Protein AF-A0A6V1VIF5-F1 (afdb_monomer_lite)

Sequence (108 aa):
MSYVTAMRTAVQEKKKKYQERCEDLAGSFTPLVCTVDGVFHREFVAFMKRVAAALAEKWHKPYGVVMCWVRVRLQFALIRAVDLRLRGSRKAFHGFGLMDGAGMGLVY

Radius of gyration: 16.17 Å; chains: 1; bounding box: 34×36×43 Å

Foldseek 3Di:
DDPLVVQVVVQVVVCVVPVVVQVVVVHHDQDFDADPVGDTDPSVVVVLLVVLVVVCVVVVHDSVVSSVVSSVVVVVVVVVVVVCVVVPDPDPCPPPPDPPPPDPPDDD

Organism: Heterosigma akashiwo (NCBI:txid2829)

Secondary structure (DSSP, 8-state):
--HHHHHHHHHHHHHHHHHHHHHHTT-------B-TT-PBPHHHHHHHHHHHHHHHHHHT--HHHHHHHHHHHHHHHHHHHHHHHHH---S-----S-TTS-------

pLDDT: mean 84.94, std 18.54, range [34.34, 98.19]

Structure (mmCIF, N/CA/C/O backbone):
data_AF-A0A6V1VIF5-F1
#
_entry.id   AF-A0A6V1VIF5-F1
#
loop_
_atom_site.group_PDB
_atom_site.id
_atom_site.type_symbol
_atom_site.label_atom_id
_atom_site.label_alt_id
_atom_site.label_comp_id
_atom_site.label_asym_id
_atom_site.label_entity_id
_atom_site.label_seq_id
_atom_site.pdbx_PDB_ins_code
_atom_site.Cartn_x
_atom_site.Cartn_y
_atom_site.Cartn_z
_atom_site.occupancy
_atom_site.B_iso_or_equiv
_atom_site.auth_seq_id
_atom_site.auth_comp_id
_atom_site.auth_asym_id
_atom_site.auth_atom_id
_atom_site.pdbx_PDB_model_num
ATOM 1 N N . MET A 1 1 ? 2.860 -2.679 24.376 1.00 61.22 1 MET A N 1
ATOM 2 C CA . MET A 1 1 ? 2.032 -2.946 23.175 1.00 61.22 1 MET A CA 1
ATOM 3 C C . MET A 1 1 ? 2.971 -3.213 22.001 1.00 61.22 1 MET A C 1
ATOM 5 O O . MET A 1 1 ? 3.800 -2.358 21.728 1.00 61.22 1 MET A O 1
ATOM 9 N N . SER A 1 2 ? 2.917 -4.377 21.345 1.00 86.56 2 SER A N 1
ATOM 10 C CA . SER A 1 2 ? 3.753 -4.633 20.154 1.00 86.56 2 SER A CA 1
ATOM 11 C C . SER A 1 2 ? 3.251 -3.821 18.950 1.00 86.56 2 SER A C 1
ATOM 13 O O . SER A 1 2 ? 2.037 -3.669 18.783 1.00 86.56 2 SER A O 1
ATOM 15 N N . TYR A 1 3 ? 4.158 -3.346 18.085 1.00 85.31 3 TYR A N 1
ATOM 16 C CA . TYR A 1 3 ? 3.802 -2.618 16.855 1.00 85.31 3 TYR A CA 1
ATOM 17 C C . TYR A 1 3 ? 2.889 -3.449 15.939 1.00 85.31 3 TYR A C 1
ATOM 19 O O . TYR A 1 3 ? 2.010 -2.909 15.272 1.00 85.31 3 TYR A O 1
ATOM 27 N N . VAL A 1 4 ? 3.040 -4.778 15.960 1.00 89.00 4 VAL A N 1
ATOM 28 C CA . VAL A 1 4 ? 2.191 -5.711 15.208 1.00 89.00 4 VAL A CA 1
ATOM 29 C C . VAL A 1 4 ? 0.743 -5.633 15.687 1.00 89.00 4 VAL A C 1
ATOM 31 O O . VAL A 1 4 ? -0.176 -5.626 14.870 1.00 89.00 4 VAL A O 1
ATOM 34 N N . THR A 1 5 ? 0.528 -5.559 17.001 1.00 92.62 5 THR A N 1
ATOM 35 C CA . THR A 1 5 ? -0.810 -5.443 17.591 1.00 92.62 5 THR A CA 1
ATOM 36 C C . THR A 1 5 ? -1.423 -4.086 17.268 1.00 92.62 5 THR A C 1
ATOM 38 O O . THR A 1 5 ? -2.555 -4.040 16.799 1.00 92.62 5 THR A O 1
ATOM 41 N N . ALA A 1 6 ? -0.659 -2.999 17.415 1.00 92.94 6 ALA A N 1
ATOM 42 C CA . ALA A 1 6 ? -1.117 -1.653 17.060 1.00 92.94 6 ALA A CA 1
ATOM 43 C C . ALA A 1 6 ? -1.535 -1.558 15.581 1.00 92.94 6 ALA A C 1
ATOM 45 O O . ALA A 1 6 ? -2.594 -1.027 15.254 1.00 92.94 6 ALA A O 1
ATOM 46 N N . MET A 1 7 ? -0.741 -2.147 14.683 1.00 93.94 7 MET A N 1
ATOM 47 C CA . MET A 1 7 ? -1.040 -2.182 13.255 1.00 93.94 7 MET A CA 1
ATOM 48 C C . MET A 1 7 ? -2.294 -3.010 12.943 1.00 93.94 7 MET A C 1
ATOM 50 O O . MET A 1 7 ? -3.081 -2.608 12.089 1.00 93.94 7 MET A O 1
ATOM 54 N N . ARG A 1 8 ? -2.520 -4.132 13.643 1.00 94.88 8 ARG A N 1
ATOM 55 C CA . ARG A 1 8 ? -3.757 -4.921 13.504 1.00 94.88 8 ARG A CA 1
ATOM 56 C C . ARG A 1 8 ? -4.982 -4.116 13.927 1.00 94.88 8 ARG A C 1
ATOM 58 O O . ARG A 1 8 ? -5.958 -4.108 13.185 1.00 94.88 8 ARG A O 1
ATOM 65 N N . THR A 1 9 ? -4.923 -3.423 15.063 1.00 95.94 9 THR A N 1
ATOM 66 C CA . THR A 1 9 ? -6.031 -2.579 15.533 1.00 95.94 9 THR A CA 1
ATOM 67 C C . THR A 1 9 ? -6.347 -1.477 14.523 1.00 95.94 9 THR A C 1
ATOM 69 O O . THR A 1 9 ? -7.484 -1.380 14.071 1.00 95.94 9 THR A O 1
ATOM 72 N N . ALA A 1 10 ? -5.334 -0.740 14.054 1.00 95.44 10 ALA A N 1
ATOM 73 C CA . ALA A 1 10 ? -5.517 0.314 13.054 1.00 95.44 10 ALA A CA 1
ATOM 74 C C . ALA A 1 10 ? -6.086 -0.210 11.719 1.00 95.44 10 ALA A C 1
ATOM 76 O O . ALA A 1 10 ? -6.881 0.461 11.060 1.00 95.44 10 ALA A O 1
ATOM 77 N N . VAL A 1 11 ? -5.692 -1.418 11.299 1.00 96.56 11 VAL A N 1
ATOM 78 C CA . VAL A 1 11 ? -6.262 -2.085 10.117 1.00 96.56 11 VAL A CA 1
ATOM 79 C C . VAL A 1 11 ? -7.744 -2.388 10.320 1.00 96.56 11 VAL A C 1
ATOM 81 O O . VAL A 1 11 ? -8.541 -2.095 9.429 1.00 96.56 11 VAL A O 1
ATOM 84 N N . GLN A 1 12 ? -8.118 -2.933 11.479 1.00 96.00 12 GLN A N 1
ATOM 85 C CA . GLN A 1 12 ? -9.511 -3.252 11.793 1.00 96.00 12 GLN A CA 1
ATOM 86 C C . GLN A 1 12 ? -10.382 -1.998 11.866 1.00 96.00 12 GLN A C 1
ATOM 88 O O . GLN A 1 12 ? -11.470 -1.977 11.302 1.00 96.00 12 GLN A O 1
ATOM 93 N N . GLU A 1 13 ? -9.882 -0.919 12.467 1.00 96.88 13 GLU A N 1
ATOM 94 C CA . GLU A 1 13 ? -10.582 0.369 12.507 1.00 96.88 13 GLU A CA 1
ATOM 95 C C . GLU A 1 13 ? -10.839 0.928 11.103 1.00 96.88 13 GLU A C 1
ATOM 97 O O . GLU A 1 13 ? -11.943 1.386 10.806 1.00 96.88 13 GLU A O 1
ATOM 102 N N . LYS A 1 14 ? -9.846 0.852 10.205 1.00 96.62 14 LYS A N 1
ATOM 103 C CA . LYS A 1 14 ? -10.022 1.283 8.811 1.00 96.62 14 LYS A CA 1
ATOM 104 C C . LYS A 1 14 ? -11.019 0.405 8.062 1.00 96.62 14 LYS A C 1
ATOM 106 O O . LYS A 1 14 ? -11.862 0.944 7.352 1.00 96.62 14 LYS A O 1
ATOM 111 N N . LYS A 1 15 ? -10.948 -0.918 8.220 1.00 96.31 15 LYS A N 1
ATOM 112 C CA . LYS A 1 15 ? -11.901 -1.844 7.592 1.00 96.31 1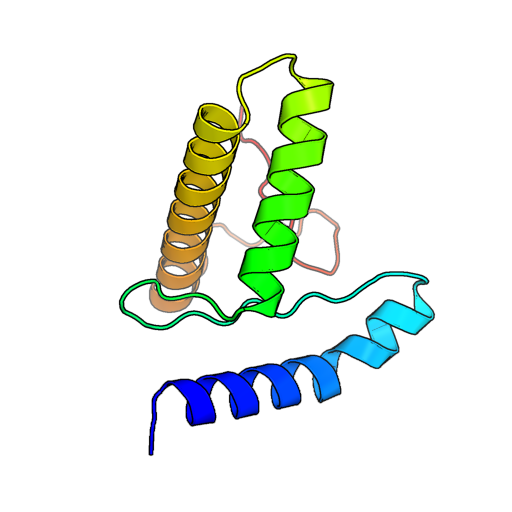5 LYS A CA 1
ATOM 113 C C . LYS A 1 15 ? -13.322 -1.583 8.067 1.00 96.31 15 LYS A C 1
ATOM 115 O O . LYS A 1 15 ? -14.182 -1.313 7.242 1.00 96.31 15 LYS A O 1
ATOM 120 N N . LYS A 1 16 ? -13.531 -1.508 9.383 1.00 97.00 16 LYS A N 1
ATOM 121 C CA . LYS A 1 16 ? -14.829 -1.171 9.980 1.00 97.00 16 LYS A CA 1
ATOM 122 C C . LYS A 1 16 ? -15.417 0.130 9.421 1.00 97.00 16 LYS A C 1
ATOM 124 O O . LYS A 1 16 ? -16.627 0.249 9.314 1.00 97.00 16 LYS A O 1
ATOM 129 N N . LYS A 1 17 ? -14.574 1.111 9.079 1.00 96.38 17 LYS A N 1
ATOM 130 C CA . LYS A 1 17 ? -15.027 2.417 8.585 1.00 96.38 17 LYS A CA 1
ATOM 131 C C . LYS A 1 17 ? -15.352 2.456 7.086 1.00 96.38 17 LYS A C 1
ATOM 133 O O . LYS A 1 17 ? -16.210 3.242 6.691 1.00 96.38 17 LYS A O 1
ATOM 138 N N . TYR A 1 18 ? -14.628 1.706 6.256 1.00 95.50 18 TYR A N 1
ATOM 139 C CA . TYR A 1 18 ? -14.668 1.890 4.798 1.00 95.50 18 TYR A CA 1
ATOM 140 C C . TYR A 1 18 ? -15.067 0.644 4.010 1.00 95.50 18 TYR A C 1
ATOM 142 O O . TYR A 1 18 ? -15.446 0.781 2.855 1.00 95.50 18 TYR A O 1
ATOM 150 N N . GLN A 1 19 ? -14.983 -0.549 4.601 1.00 93.69 19 GLN A N 1
ATOM 151 C CA . GLN A 1 19 ? -15.162 -1.799 3.867 1.00 93.69 19 GLN A CA 1
ATOM 152 C C . GLN A 1 19 ? -16.573 -1.938 3.288 1.00 93.69 19 GLN A C 1
ATOM 154 O O . GLN A 1 19 ? -16.690 -2.150 2.089 1.00 93.69 19 GLN A O 1
ATOM 159 N N . GLU A 1 20 ? -17.608 -1.728 4.104 1.00 93.88 20 GLU A N 1
ATOM 160 C CA . GLU A 1 20 ? -19.016 -1.801 3.679 1.00 93.88 20 GLU A CA 1
ATOM 161 C C . GLU A 1 20 ? -19.290 -0.873 2.485 1.00 93.88 20 GLU A C 1
ATOM 163 O O . GLU A 1 20 ? -19.734 -1.315 1.434 1.00 93.88 20 GLU A O 1
ATOM 168 N N . ARG A 1 21 ? -18.855 0.391 2.573 1.00 93.94 21 ARG A N 1
ATOM 169 C CA . ARG A 1 21 ? -19.006 1.360 1.474 1.00 93.94 21 ARG A CA 1
ATOM 170 C C . ARG A 1 21 ? -18.266 0.965 0.199 1.00 93.94 21 ARG A C 1
ATOM 172 O O . ARG A 1 21 ? -18.690 1.330 -0.891 1.00 93.94 21 ARG A O 1
ATOM 179 N N . CYS A 1 22 ? -17.119 0.298 0.316 1.00 93.50 22 CYS A N 1
ATOM 180 C CA . CYS A 1 22 ? -16.419 -0.213 -0.858 1.00 93.50 22 CYS A CA 1
ATOM 181 C C . CYS A 1 22 ? -17.180 -1.385 -1.484 1.00 93.50 22 CYS A C 1
ATOM 183 O O . CYS A 1 22 ? -17.270 -1.442 -2.706 1.00 93.50 22 CYS A O 1
ATOM 185 N N . GLU A 1 23 ? -17.737 -2.278 -0.666 1.00 94.56 23 GLU A N 1
ATOM 186 C CA . GLU A 1 23 ? -18.522 -3.433 -1.114 1.00 94.56 23 GLU A CA 1
ATOM 187 C C . GLU A 1 23 ? -19.824 -3.000 -1.806 1.00 94.56 23 GLU A C 1
ATOM 189 O O . GLU A 1 23 ? -20.130 -3.524 -2.877 1.00 94.56 23 GLU A O 1
ATOM 194 N N . ASP A 1 24 ? -20.506 -1.969 -1.293 1.00 95.44 24 ASP A N 1
ATOM 195 C CA . ASP A 1 24 ? -21.682 -1.349 -1.930 1.00 95.44 24 ASP A CA 1
ATOM 196 C C . ASP A 1 24 ? -21.383 -0.830 -3.348 1.00 95.44 24 ASP A C 1
ATOM 198 O O . ASP A 1 24 ? -22.240 -0.834 -4.231 1.00 95.44 24 ASP A O 1
ATOM 202 N N . LEU A 1 25 ? -20.141 -0.399 -3.583 1.00 95.19 25 LEU A N 1
ATOM 203 C CA . LEU A 1 25 ? -19.644 0.079 -4.876 1.00 95.19 25 LEU A CA 1
ATOM 204 C C . LEU A 1 25 ? -18.990 -1.036 -5.713 1.00 95.19 25 LEU A C 1
ATOM 206 O O . LEU A 1 25 ? -18.266 -0.742 -6.667 1.00 95.19 25 LEU A O 1
ATOM 210 N N . ALA A 1 26 ? -19.202 -2.306 -5.349 1.00 93.62 26 ALA A N 1
ATOM 211 C CA . ALA A 1 26 ? -18.580 -3.484 -5.958 1.00 93.62 26 ALA A CA 1
ATOM 212 C C . ALA A 1 26 ? -17.034 -3.421 -6.009 1.00 93.62 26 ALA A C 1
ATOM 214 O O . ALA A 1 26 ? -16.392 -3.984 -6.900 1.00 93.62 26 ALA A O 1
ATOM 215 N N . GLY A 1 27 ? -16.420 -2.723 -5.052 1.00 91.06 27 GLY A N 1
ATOM 216 C CA . GLY A 1 27 ? -14.981 -2.512 -4.945 1.00 91.06 27 GLY A CA 1
ATOM 217 C C . GLY A 1 27 ? -14.337 -3.296 -3.800 1.00 91.06 27 GLY A C 1
ATOM 218 O O . GLY A 1 27 ? -14.942 -3.562 -2.766 1.00 91.06 27 GLY A O 1
ATOM 219 N N . SER A 1 28 ? -13.052 -3.630 -3.948 1.00 91.75 28 SER A N 1
ATOM 220 C CA . SER A 1 28 ? -12.258 -4.226 -2.865 1.00 91.75 28 SER A CA 1
ATOM 221 C C . SER A 1 28 ? -11.498 -3.161 -2.075 1.00 91.75 28 SER A C 1
ATOM 2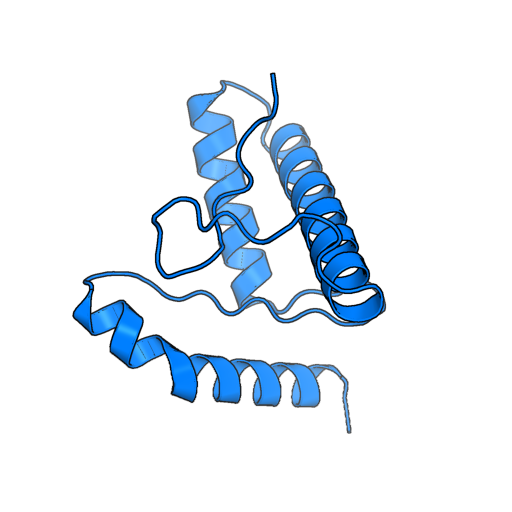23 O O . SER A 1 28 ? -10.790 -2.344 -2.671 1.00 91.75 28 SER A O 1
ATOM 225 N N . PHE A 1 29 ? -11.538 -3.223 -0.743 1.00 94.00 29 PHE A N 1
ATOM 226 C CA . PHE A 1 29 ? -10.777 -2.319 0.121 1.00 94.00 29 PHE A CA 1
ATOM 227 C C . PHE A 1 29 ? -9.484 -2.963 0.638 1.00 94.00 29 PHE A C 1
ATOM 229 O O . PHE A 1 29 ? -9.508 -4.022 1.259 1.00 94.00 29 PHE A O 1
ATOM 236 N N . THR A 1 30 ? -8.342 -2.298 0.436 1.00 95.12 30 THR A N 1
ATOM 237 C CA . THR A 1 30 ? -7.062 -2.675 1.059 1.00 95.12 30 THR A CA 1
ATOM 238 C C . THR A 1 30 ? -6.585 -1.541 1.974 1.00 95.12 30 THR A C 1
ATOM 240 O O . THR A 1 30 ? -6.242 -0.463 1.481 1.00 95.12 30 THR A O 1
ATOM 243 N N . PRO A 1 31 ? -6.500 -1.748 3.300 1.00 95.00 31 PRO A N 1
ATOM 244 C CA . PRO A 1 31 ? -6.114 -0.693 4.228 1.00 95.00 31 PRO A CA 1
ATOM 245 C C . PRO A 1 31 ? -4.616 -0.374 4.144 1.00 95.00 31 PRO A C 1
ATOM 247 O O . PRO A 1 31 ? -3.758 -1.225 4.388 1.00 95.00 31 PRO A O 1
ATOM 250 N N . LEU A 1 32 ? -4.296 0.894 3.882 1.00 94.25 32 LEU A N 1
ATOM 251 C CA . LEU A 1 32 ? -2.936 1.427 3.985 1.00 94.25 32 LEU A CA 1
ATOM 252 C C . LEU A 1 32 ? -2.614 1.780 5.441 1.00 94.25 32 LEU A C 1
ATOM 254 O O . LEU A 1 32 ? -3.093 2.790 5.958 1.00 94.25 32 LEU A O 1
ATOM 258 N N . VAL A 1 33 ? -1.802 0.959 6.105 1.00 94.19 33 VAL A N 1
ATOM 259 C CA . VAL A 1 33 ? -1.268 1.223 7.450 1.00 94.19 33 VAL A CA 1
ATOM 260 C C . VAL A 1 33 ? 0.240 1.004 7.420 1.00 94.19 33 VAL A C 1
ATOM 262 O O . VAL A 1 33 ? 0.701 -0.081 7.049 1.00 94.19 33 VAL A O 1
ATOM 265 N N . CYS A 1 34 ? 0.993 2.036 7.797 1.00 91.94 34 CYS A N 1
ATOM 266 C CA . CYS A 1 34 ? 2.447 2.004 7.878 1.00 91.94 34 CYS A CA 1
ATOM 267 C C . CYS A 1 34 ? 2.942 2.585 9.206 1.00 91.94 34 CYS A C 1
ATOM 269 O O . CYS A 1 34 ? 2.283 3.445 9.793 1.00 91.94 34 CYS A O 1
ATOM 271 N N . THR A 1 35 ? 4.095 2.113 9.676 1.00 90.75 35 THR A N 1
ATOM 272 C CA . THR A 1 35 ? 4.824 2.747 10.782 1.00 90.75 35 THR A CA 1
ATOM 273 C C . THR A 1 35 ? 5.600 3.969 10.289 1.00 90.75 35 THR A C 1
ATOM 275 O O . THR A 1 35 ? 5.753 4.172 9.082 1.00 90.75 35 THR A O 1
ATOM 278 N N . VAL A 1 36 ? 6.121 4.765 11.225 1.00 85.62 36 VAL A N 1
ATOM 279 C CA . VAL A 1 36 ? 7.042 5.876 10.923 1.00 85.62 36 VAL A CA 1
ATOM 280 C C . VAL A 1 36 ? 8.322 5.393 10.233 1.00 85.62 36 VAL A C 1
ATOM 282 O O . VAL A 1 36 ? 8.821 6.068 9.341 1.00 85.62 36 VAL A O 1
ATOM 285 N N . ASP A 1 37 ? 8.769 4.174 10.548 1.00 85.38 37 ASP A N 1
ATOM 286 C CA . ASP A 1 37 ? 9.948 3.534 9.943 1.00 85.38 37 ASP A CA 1
ATOM 287 C C . ASP A 1 37 ? 9.671 2.926 8.553 1.00 85.38 37 ASP A C 1
ATOM 289 O O . ASP A 1 37 ? 10.526 2.264 7.968 1.00 85.38 37 ASP A O 1
ATOM 293 N N . GLY A 1 38 ? 8.459 3.097 8.012 1.00 82.94 38 GLY A N 1
ATOM 294 C CA . GLY A 1 38 ? 8.099 2.606 6.679 1.00 82.94 38 GLY A CA 1
ATOM 295 C C . GLY A 1 38 ? 7.752 1.114 6.612 1.00 82.94 38 GLY A C 1
ATOM 296 O O . GLY A 1 38 ? 7.736 0.535 5.524 1.00 82.94 38 GLY A O 1
ATOM 297 N N . VAL A 1 39 ? 7.441 0.475 7.744 1.00 90.19 39 VAL A N 1
ATOM 298 C CA . VAL A 1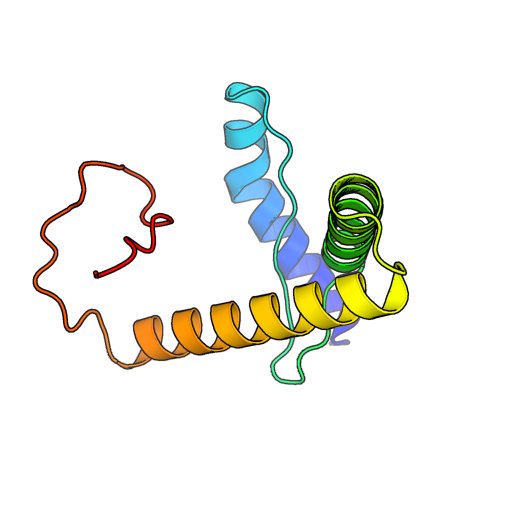 39 ? 6.956 -0.913 7.768 1.00 90.19 39 VAL A CA 1
ATOM 299 C C . VAL A 1 39 ? 5.472 -0.939 7.418 1.00 90.19 39 VAL A C 1
ATOM 301 O O . VAL A 1 39 ? 4.666 -0.263 8.053 1.00 90.19 39 VAL A O 1
ATOM 304 N N . PHE A 1 40 ? 5.097 -1.749 6.429 1.00 92.94 40 PHE A N 1
ATOM 305 C CA . PHE A 1 40 ? 3.716 -1.898 5.963 1.00 92.94 40 PHE A CA 1
ATOM 306 C C . PHE A 1 40 ? 3.024 -3.121 6.564 1.00 92.94 40 PHE A C 1
ATOM 308 O O . PHE A 1 40 ? 3.644 -4.167 6.766 1.00 92.94 40 PHE A O 1
ATOM 315 N N . HIS A 1 41 ? 1.705 -3.031 6.755 1.00 94.62 41 HIS A N 1
ATOM 316 C CA . HIS A 1 41 ? 0.901 -4.200 7.110 1.00 94.62 41 HIS A CA 1
ATOM 317 C C . HIS A 1 41 ? 0.929 -5.274 6.014 1.00 94.62 41 HIS A C 1
ATOM 319 O O . HIS A 1 41 ? 0.936 -4.963 4.822 1.00 94.62 41 HIS A O 1
ATOM 325 N N . ARG A 1 42 ? 0.867 -6.552 6.420 1.00 93.62 42 ARG A N 1
ATOM 326 C CA . ARG A 1 42 ? 0.938 -7.720 5.519 1.00 93.62 42 ARG A CA 1
ATOM 327 C C . ARG A 1 42 ? -0.049 -7.649 4.349 1.00 93.62 42 ARG A C 1
ATOM 329 O O . ARG A 1 42 ? 0.279 -8.051 3.241 1.00 93.62 42 ARG A O 1
ATOM 336 N N . GLU A 1 43 ? -1.245 -7.127 4.604 1.00 94.25 43 GL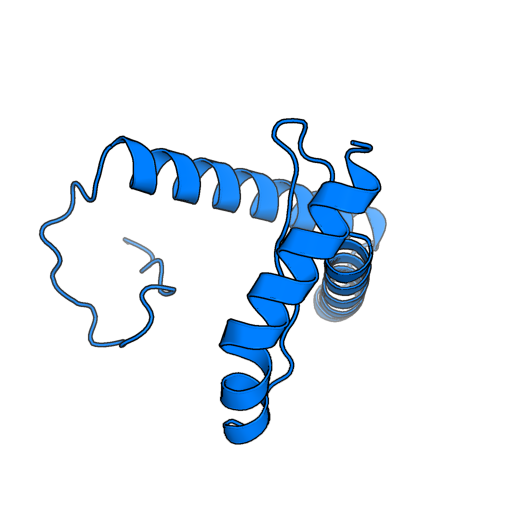U A N 1
ATOM 337 C CA . GLU A 1 43 ? -2.320 -7.024 3.615 1.00 94.25 43 GLU A CA 1
ATOM 338 C C . GLU A 1 43 ? -1.970 -6.010 2.525 1.00 94.25 43 GLU A C 1
ATOM 340 O O . GLU A 1 43 ? -2.088 -6.296 1.336 1.00 94.25 43 GLU A O 1
ATOM 345 N N . PHE A 1 44 ? -1.412 -4.867 2.926 1.00 95.25 44 PHE A N 1
ATOM 346 C CA . PHE A 1 44 ? -0.931 -3.862 1.991 1.00 95.25 44 PHE A CA 1
ATOM 347 C C . PHE A 1 44 ? 0.306 -4.351 1.219 1.00 95.25 44 PHE A C 1
ATOM 349 O O . PHE A 1 44 ? 0.451 -4.089 0.027 1.00 95.25 44 PHE A O 1
ATOM 356 N N . VAL A 1 45 ? 1.180 -5.135 1.861 1.00 95.56 45 VAL A N 1
ATOM 357 C CA . VAL A 1 45 ? 2.301 -5.799 1.176 1.00 95.56 45 VAL A CA 1
ATOM 358 C C . VAL A 1 45 ? 1.806 -6.780 0.113 1.00 95.56 45 VAL A C 1
ATOM 360 O O . VAL A 1 45 ? 2.352 -6.796 -0.989 1.00 95.56 45 VAL A O 1
ATOM 363 N N . ALA A 1 46 ? 0.774 -7.574 0.405 1.00 96.06 46 ALA A N 1
ATOM 364 C CA . ALA A 1 46 ? 0.171 -8.480 -0.570 1.00 96.06 46 ALA A CA 1
ATOM 365 C C . ALA A 1 46 ? -0.439 -7.715 -1.756 1.00 96.06 46 ALA A C 1
ATOM 367 O O . ALA A 1 46 ? -0.221 -8.094 -2.906 1.00 96.06 46 ALA A O 1
ATOM 368 N N . PHE A 1 47 ? -1.119 -6.598 -1.490 1.00 95.81 47 PHE A N 1
ATOM 369 C CA . PHE A 1 47 ? -1.614 -5.700 -2.532 1.00 95.81 47 PHE A CA 1
ATOM 370 C C . PHE A 1 47 ? -0.484 -5.159 -3.418 1.00 95.81 47 PHE A C 1
ATOM 372 O O . PHE A 1 47 ? -0.566 -5.270 -4.639 1.00 95.81 47 PHE A O 1
ATOM 379 N N . MET A 1 48 ? 0.614 -4.668 -2.830 1.00 96.44 48 MET A N 1
ATOM 380 C CA . MET A 1 48 ? 1.770 -4.201 -3.606 1.00 96.44 48 MET A CA 1
ATOM 381 C C . MET A 1 48 ? 2.343 -5.295 -4.512 1.00 96.44 48 MET A C 1
ATOM 383 O O . MET A 1 48 ? 2.667 -5.014 -5.661 1.00 96.44 48 MET A O 1
ATOM 387 N N . LYS A 1 49 ? 2.439 -6.541 -4.024 1.00 97.44 49 LYS A N 1
ATOM 388 C CA . LYS A 1 49 ? 2.904 -7.679 -4.835 1.00 97.44 49 LYS A CA 1
ATOM 389 C C . LYS A 1 49 ? 1.978 -7.943 -6.025 1.00 97.44 49 LYS A C 1
ATOM 391 O O . LYS A 1 49 ? 2.466 -8.132 -7.134 1.00 97.44 49 LYS A O 1
ATOM 396 N N . ARG A 1 50 ? 0.656 -7.909 -5.813 1.00 97.06 50 ARG A N 1
ATOM 397 C CA . ARG A 1 50 ? -0.343 -8.081 -6.885 1.00 97.06 50 ARG A CA 1
ATOM 398 C C . ARG A 1 50 ? -0.235 -6.985 -7.942 1.00 97.06 50 ARG A C 1
ATOM 400 O O . ARG A 1 50 ? -0.192 -7.289 -9.128 1.00 97.06 50 ARG A O 1
ATOM 407 N N . VAL A 1 51 ? -0.140 -5.726 -7.513 1.00 96.38 51 VAL A N 1
ATOM 408 C CA . VAL A 1 51 ? 0.031 -4.580 -8.419 1.00 96.38 51 VAL A CA 1
ATOM 409 C C . VAL A 1 51 ? 1.341 -4.693 -9.196 1.00 96.38 51 VAL A C 1
ATOM 411 O O . VAL A 1 51 ? 1.348 -4.514 -10.409 1.00 96.38 51 VAL A O 1
ATOM 414 N N . ALA A 1 52 ? 2.444 -5.026 -8.523 1.00 97.81 52 ALA A N 1
ATOM 415 C CA . ALA A 1 52 ? 3.740 -5.178 -9.173 1.00 97.81 52 ALA A CA 1
ATOM 416 C C . ALA A 1 52 ? 3.750 -6.321 -10.197 1.00 97.81 52 ALA A C 1
ATOM 418 O O . ALA A 1 52 ? 4.339 -6.155 -11.259 1.00 97.81 52 ALA A O 1
ATOM 419 N N . ALA A 1 53 ? 3.078 -7.443 -9.916 1.00 98.19 53 ALA A N 1
ATOM 420 C CA . ALA A 1 53 ? 2.944 -8.550 -10.861 1.00 98.19 53 ALA A CA 1
ATOM 421 C C . ALA A 1 53 ? 2.162 -8.134 -12.118 1.00 98.19 53 ALA A C 1
ATOM 423 O O . ALA A 1 53 ? 2.672 -8.285 -13.224 1.00 98.19 53 ALA A O 1
ATOM 424 N N . ALA A 1 54 ? 0.989 -7.516 -11.945 1.00 97.94 54 ALA A N 1
ATOM 425 C CA . ALA A 1 54 ? 0.170 -7.045 -13.065 1.00 97.94 54 ALA A CA 1
ATOM 426 C C . ALA A 1 54 ? 0.891 -5.982 -13.917 1.00 97.94 54 ALA A C 1
ATOM 428 O O . ALA A 1 54 ? 0.798 -5.978 -15.143 1.00 97.94 54 ALA A O 1
ATOM 429 N N . LEU A 1 55 ? 1.642 -5.078 -13.280 1.00 97.50 55 LEU A N 1
ATOM 430 C CA . LEU A 1 55 ? 2.437 -4.072 -13.988 1.00 97.50 55 LEU A CA 1
ATOM 431 C C . LEU A 1 55 ? 3.655 -4.675 -14.696 1.00 97.50 55 LEU A C 1
ATOM 433 O O . LEU A 1 55 ? 4.001 -4.222 -15.784 1.00 97.50 55 LEU A O 1
ATOM 437 N N . ALA A 1 56 ? 4.309 -5.674 -14.100 1.00 98.19 56 ALA A N 1
ATOM 438 C CA . ALA A 1 56 ? 5.442 -6.362 -14.712 1.00 98.19 56 ALA A CA 1
ATOM 439 C C . ALA A 1 56 ? 5.034 -7.081 -15.999 1.00 98.19 56 ALA A C 1
ATOM 441 O O . ALA A 1 56 ? 5.729 -6.951 -17.006 1.00 98.19 56 ALA A O 1
ATOM 442 N N . GLU A 1 57 ? 3.882 -7.751 -15.971 1.00 97.81 57 GLU A N 1
ATOM 443 C CA . GLU A 1 57 ? 3.270 -8.363 -17.148 1.00 97.81 57 GLU A CA 1
ATOM 444 C C . GLU A 1 57 ? 2.929 -7.304 -18.203 1.00 97.81 57 GLU A C 1
ATOM 446 O O . GLU A 1 57 ? 3.410 -7.381 -19.331 1.00 97.81 57 GLU A O 1
ATOM 451 N N . LYS A 1 58 ? 2.201 -6.248 -17.815 1.00 97.94 58 LYS A N 1
ATOM 452 C CA . LYS A 1 58 ? 1.776 -5.177 -18.731 1.00 97.94 58 LYS A CA 1
ATOM 453 C C . LYS A 1 58 ? 2.937 -4.432 -19.395 1.00 97.94 58 LYS A C 1
ATOM 455 O O . LYS A 1 58 ? 2.807 -3.969 -20.524 1.00 97.94 58 LYS A O 1
ATOM 460 N N . TRP A 1 59 ? 4.036 -4.221 -18.679 1.00 97.75 59 TRP A N 1
ATOM 461 C CA . TRP A 1 59 ? 5.177 -3.442 -19.169 1.00 97.75 59 TRP A CA 1
ATOM 462 C C . TRP A 1 59 ? 6.305 -4.294 -19.735 1.00 97.75 59 TRP A C 1
ATOM 464 O O . TRP A 1 59 ? 7.316 -3.725 -20.148 1.00 97.75 59 TRP A O 1
ATOM 474 N N . HIS A 1 60 ? 6.168 -5.622 -19.719 1.00 97.06 60 HIS A N 1
ATOM 475 C CA . HIS A 1 60 ? 7.223 -6.558 -20.106 1.00 97.06 60 HIS A CA 1
ATOM 476 C C . HIS A 1 60 ? 8.563 -6.245 -19.413 1.00 97.06 60 HIS A C 1
ATOM 478 O O . HIS A 1 60 ? 9.621 -6.182 -20.040 1.00 97.06 60 HIS A O 1
ATOM 484 N N . LYS A 1 61 ? 8.520 -5.996 -18.097 1.00 97.62 61 LYS A N 1
ATOM 485 C CA . LYS A 1 61 ? 9.700 -5.674 -17.275 1.00 97.62 61 LYS A CA 1
ATOM 486 C C . LYS A 1 61 ? 9.899 -6.709 -16.167 1.00 97.62 61 LYS A C 1
ATOM 488 O O . LYS A 1 61 ? 8.918 -7.256 -15.668 1.00 97.62 61 LYS A O 1
ATOM 493 N N . PRO A 1 62 ? 11.143 -6.939 -15.703 1.00 98.19 62 PRO A N 1
ATOM 494 C CA . PRO A 1 62 ? 11.391 -7.840 -14.585 1.00 98.19 62 PRO A CA 1
ATOM 495 C C . PRO A 1 62 ? 10.633 -7.402 -13.326 1.00 98.19 62 PRO A C 1
ATOM 497 O O . PRO A 1 62 ? 10.694 -6.234 -12.929 1.00 98.19 62 PRO A O 1
ATOM 500 N N . TYR A 1 63 ? 9.979 -8.353 -12.654 1.00 98.06 63 TYR A N 1
ATOM 501 C CA . TYR A 1 63 ? 9.174 -8.097 -11.454 1.00 98.06 63 TYR A CA 1
ATOM 502 C C . TYR A 1 63 ? 9.931 -7.305 -10.380 1.00 98.06 63 TYR A C 1
ATOM 504 O O . TYR A 1 63 ? 9.379 -6.374 -9.800 1.00 98.06 63 TYR A O 1
ATOM 512 N N . GLY A 1 64 ? 11.209 -7.623 -10.139 1.00 97.62 64 GLY A N 1
ATOM 513 C CA . GLY A 1 64 ? 12.025 -6.929 -9.137 1.00 97.62 64 GLY A CA 1
ATOM 514 C C . GLY A 1 64 ? 12.162 -5.425 -9.404 1.00 97.62 64 GLY A C 1
ATOM 515 O O . GLY A 1 64 ? 12.033 -4.621 -8.481 1.00 97.62 64 GLY A O 1
ATOM 516 N N . VAL A 1 65 ? 12.334 -5.038 -10.673 1.00 97.75 65 VAL A N 1
ATOM 517 C CA . VAL A 1 65 ? 12.432 -3.630 -11.093 1.00 97.75 65 VAL A CA 1
ATOM 518 C C . VAL A 1 65 ? 11.100 -2.916 -10.872 1.00 97.75 65 VAL A C 1
ATOM 520 O O . VAL A 1 65 ? 11.062 -1.824 -10.306 1.00 97.75 65 VAL A O 1
ATOM 523 N N . VAL A 1 66 ? 9.993 -3.552 -11.259 1.00 98.12 66 VAL A N 1
ATOM 524 C CA . VAL A 1 66 ? 8.649 -2.980 -11.101 1.00 98.12 66 VAL A CA 1
ATOM 525 C C . VAL A 1 66 ? 8.249 -2.884 -9.630 1.00 98.12 66 VAL A C 1
ATOM 527 O O . VAL A 1 66 ? 7.719 -1.861 -9.205 1.00 98.12 66 VAL A O 1
ATOM 530 N N . MET A 1 67 ? 8.560 -3.890 -8.813 1.00 97.75 67 MET A N 1
ATOM 531 C CA . MET A 1 67 ? 8.305 -3.855 -7.373 1.00 97.75 67 MET A CA 1
ATOM 532 C C . MET A 1 67 ? 9.094 -2.731 -6.688 1.00 97.75 67 MET A C 1
ATOM 534 O O . MET A 1 67 ? 8.547 -2.034 -5.831 1.00 97.75 67 MET A O 1
ATOM 538 N N . CYS A 1 68 ? 10.358 -2.526 -7.073 1.00 97.44 68 CYS A N 1
ATOM 539 C CA . CYS A 1 68 ? 11.156 -1.397 -6.596 1.00 97.44 68 CYS A CA 1
ATOM 540 C C . CYS A 1 68 ? 10.486 -0.062 -6.963 1.00 97.44 68 CYS A C 1
ATOM 542 O O . CYS A 1 68 ? 10.248 0.776 -6.092 1.00 97.44 68 CYS A O 1
ATOM 544 N N . TRP A 1 69 ? 10.069 0.087 -8.222 1.00 96.88 69 TRP A N 1
ATOM 545 C CA . TRP A 1 69 ? 9.356 1.272 -8.699 1.00 96.88 69 TRP A CA 1
ATOM 546 C C . TRP A 1 69 ? 8.049 1.537 -7.928 1.00 96.88 69 TRP A C 1
ATOM 548 O O . TRP A 1 69 ? 7.803 2.668 -7.506 1.00 96.88 69 TRP A O 1
ATOM 558 N N . VAL A 1 70 ? 7.236 0.502 -7.675 1.00 96.19 70 VAL A N 1
ATOM 559 C CA . VAL A 1 70 ? 5.989 0.605 -6.891 1.00 96.19 70 VAL A CA 1
ATOM 560 C C . VAL A 1 70 ? 6.277 1.086 -5.467 1.00 96.19 70 VAL A C 1
ATOM 562 O O . VAL A 1 70 ? 5.612 2.006 -4.988 1.00 96.19 70 VAL A O 1
ATOM 565 N N . ARG A 1 71 ? 7.287 0.511 -4.799 1.00 94.12 71 ARG A N 1
ATOM 566 C CA . ARG A 1 71 ? 7.682 0.906 -3.435 1.00 94.12 71 ARG A CA 1
ATOM 567 C C . ARG A 1 71 ? 8.095 2.371 -3.365 1.00 94.12 71 ARG A C 1
ATOM 569 O O . ARG A 1 71 ? 7.586 3.097 -2.515 1.00 94.12 71 ARG A O 1
ATOM 576 N N . VAL A 1 72 ? 8.964 2.806 -4.276 1.00 94.75 72 VAL A N 1
ATOM 577 C CA . VAL A 1 72 ? 9.446 4.193 -4.327 1.00 94.75 72 VAL A CA 1
ATOM 578 C C . VAL A 1 72 ? 8.278 5.153 -4.541 1.00 94.75 72 VAL A C 1
ATOM 580 O O . VAL A 1 72 ? 8.127 6.128 -3.806 1.00 94.75 72 VAL A O 1
ATOM 583 N N . ARG A 1 73 ? 7.384 4.859 -5.492 1.00 94.75 73 ARG A N 1
ATOM 584 C CA . ARG A 1 73 ? 6.213 5.713 -5.738 1.00 94.75 73 ARG A CA 1
ATOM 585 C C . ARG A 1 73 ? 5.283 5.817 -4.544 1.00 94.75 73 ARG A C 1
ATOM 587 O O . ARG A 1 73 ? 4.793 6.910 -4.264 1.00 94.75 73 ARG A O 1
ATOM 594 N N . LEU A 1 74 ? 5.050 4.711 -3.847 1.00 92.44 74 LEU A N 1
ATOM 595 C CA . LEU A 1 74 ? 4.229 4.705 -2.646 1.00 92.44 74 LEU A CA 1
ATOM 596 C C . LEU A 1 74 ? 4.867 5.526 -1.518 1.00 92.44 74 LEU A C 1
ATOM 598 O O . LEU A 1 74 ? 4.171 6.301 -0.870 1.00 92.44 74 LEU A O 1
ATOM 602 N N . GLN A 1 75 ? 6.179 5.399 -1.305 1.00 91.12 75 GLN A N 1
ATOM 603 C CA . GLN A 1 75 ? 6.901 6.185 -0.300 1.00 91.12 75 GLN A C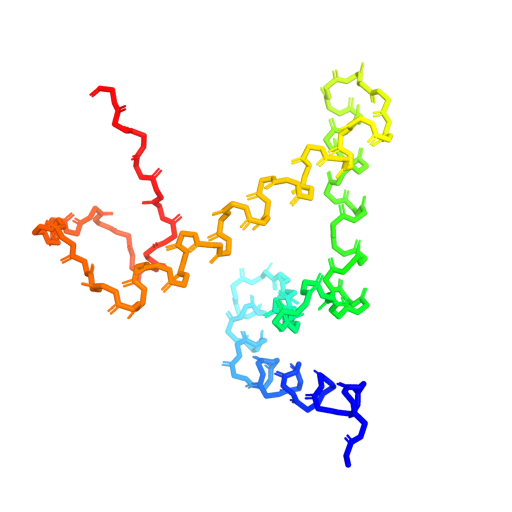A 1
ATOM 604 C C . GLN A 1 75 ? 6.813 7.686 -0.590 1.00 91.12 75 GLN A C 1
ATOM 606 O O . GLN A 1 75 ? 6.448 8.460 0.292 1.00 91.12 75 GLN A O 1
ATOM 611 N N . PHE A 1 76 ? 7.041 8.104 -1.838 1.00 90.75 76 PHE A N 1
ATOM 612 C CA . PHE A 1 76 ? 6.861 9.506 -2.223 1.00 90.75 76 PHE A CA 1
ATOM 613 C C . PHE A 1 76 ? 5.412 9.980 -2.062 1.00 90.75 76 PHE A C 1
ATOM 615 O O . PHE A 1 76 ? 5.187 11.119 -1.658 1.00 90.75 76 PHE A O 1
ATOM 622 N N . ALA A 1 77 ? 4.423 9.136 -2.367 1.00 91.50 77 ALA A N 1
ATOM 623 C CA . ALA A 1 77 ? 3.016 9.469 -2.157 1.00 91.50 77 ALA A CA 1
ATOM 624 C C . ALA A 1 77 ? 2.691 9.661 -0.666 1.00 91.50 77 ALA A C 1
ATOM 626 O O . ALA A 1 77 ? 2.013 10.623 -0.313 1.00 91.50 77 ALA A O 1
ATOM 627 N N . LEU A 1 78 ? 3.223 8.803 0.210 1.00 90.19 78 LEU A N 1
ATOM 628 C CA . LEU A 1 78 ? 3.075 8.929 1.660 1.00 90.19 78 LEU A CA 1
ATOM 629 C C . LEU A 1 78 ? 3.724 10.201 2.199 1.00 90.19 78 LEU A C 1
ATOM 631 O O . LEU A 1 78 ? 3.074 10.939 2.932 1.00 90.19 78 LEU A O 1
ATOM 635 N N . ILE A 1 79 ? 4.965 10.491 1.799 1.00 89.62 79 ILE A N 1
ATOM 636 C CA . ILE A 1 79 ? 5.666 11.717 2.203 1.00 89.62 79 ILE A CA 1
ATOM 637 C C . ILE A 1 79 ? 4.858 12.947 1.782 1.00 89.62 79 ILE A C 1
ATOM 639 O O . ILE A 1 79 ? 4.639 13.837 2.596 1.00 89.62 79 ILE A O 1
ATOM 643 N N . ARG A 1 80 ? 4.346 12.977 0.545 1.00 89.19 80 ARG A N 1
ATOM 644 C CA . ARG A 1 80 ? 3.490 14.073 0.062 1.00 89.19 80 ARG A CA 1
ATOM 645 C C . ARG A 1 80 ? 2.183 14.186 0.842 1.00 89.19 80 ARG A C 1
ATOM 647 O O . ARG A 1 80 ? 1.768 15.296 1.146 1.00 89.19 80 ARG A O 1
ATOM 654 N N . ALA A 1 81 ? 1.539 13.068 1.178 1.00 88.19 81 ALA A N 1
ATOM 655 C CA . ALA A 1 81 ? 0.306 13.072 1.963 1.00 88.19 81 ALA A CA 1
ATOM 656 C C . ALA A 1 81 ? 0.535 13.588 3.394 1.00 88.19 81 ALA A C 1
ATOM 658 O O . ALA A 1 81 ? -0.289 14.337 3.921 1.00 88.19 81 ALA A O 1
ATOM 659 N N . VAL A 1 82 ? 1.662 13.219 4.011 1.00 88.50 82 VAL A N 1
ATOM 660 C CA . VAL A 1 82 ? 2.066 13.713 5.334 1.00 88.50 82 VAL A CA 1
ATOM 661 C C . VAL A 1 82 ? 2.423 15.196 5.270 1.00 88.50 82 VAL A C 1
ATOM 663 O O . VAL A 1 82 ? 1.912 15.968 6.075 1.00 88.50 82 VAL A O 1
ATOM 666 N N . ASP A 1 83 ? 3.226 15.616 4.289 1.00 88.94 83 ASP A N 1
ATOM 667 C CA . ASP A 1 83 ? 3.588 17.023 4.087 1.00 88.94 83 ASP A CA 1
ATOM 668 C C . ASP A 1 83 ? 2.345 17.897 3.863 1.00 88.94 83 ASP A C 1
ATOM 670 O O . ASP A 1 83 ? 2.188 18.921 4.525 1.00 88.94 83 ASP A O 1
ATOM 674 N N . LEU A 1 84 ? 1.403 17.445 3.024 1.00 87.50 84 LEU A N 1
ATOM 675 C CA . LEU A 1 84 ? 0.130 18.131 2.786 1.00 87.50 84 LEU A CA 1
ATOM 676 C C . LEU A 1 84 ? -0.714 18.241 4.061 1.00 87.50 84 LEU A C 1
ATOM 678 O O . LEU A 1 84 ? -1.332 19.276 4.302 1.00 87.50 84 LEU A O 1
ATOM 682 N N . ARG A 1 85 ? -0.738 17.194 4.895 1.00 85.44 85 ARG A N 1
ATOM 683 C CA . ARG A 1 85 ? -1.459 17.216 6.174 1.00 85.44 85 ARG A CA 1
ATOM 684 C C . ARG A 1 85 ? -0.817 18.161 7.191 1.00 85.44 85 ARG A C 1
ATOM 686 O O . ARG A 1 85 ? -1.548 18.774 7.958 1.00 85.44 85 ARG A O 1
ATOM 693 N N . LEU A 1 86 ? 0.511 18.274 7.204 1.00 87.56 86 LEU A N 1
ATOM 694 C CA . LEU A 1 86 ? 1.233 19.149 8.132 1.00 87.56 86 LEU A CA 1
ATOM 695 C C . LEU A 1 86 ? 1.186 20.619 7.709 1.00 87.56 86 LEU A C 1
ATOM 697 O O . LEU A 1 86 ? 0.986 21.492 8.546 1.00 87.56 86 LEU A O 1
ATOM 701 N N . ARG A 1 87 ? 1.388 20.906 6.420 1.00 86.88 87 ARG A N 1
ATOM 702 C CA . ARG A 1 87 ? 1.494 22.282 5.906 1.00 86.88 87 ARG A CA 1
ATOM 703 C C . ARG A 1 87 ? 0.166 22.874 5.444 1.00 86.88 87 ARG A C 1
ATOM 705 O O . ARG A 1 87 ? 0.098 24.078 5.208 1.00 86.88 87 ARG A O 1
ATOM 712 N N . GLY A 1 88 ? -0.863 22.044 5.290 1.00 79.25 88 GLY A N 1
ATOM 713 C CA . GLY A 1 88 ? -2.135 22.434 4.692 1.00 79.25 88 GLY A CA 1
ATOM 714 C C . GLY A 1 88 ? -2.056 22.599 3.169 1.00 79.25 88 GLY A C 1
ATOM 715 O O . GLY A 1 88 ? -0.981 22.638 2.561 1.00 79.25 88 GLY A O 1
ATOM 716 N N . SER A 1 89 ? -3.222 22.684 2.523 1.00 74.75 89 SER A N 1
ATOM 717 C CA . SER A 1 89 ? -3.296 22.933 1.080 1.00 74.75 89 SER A CA 1
ATOM 718 C C . SER A 1 89 ? -2.839 24.355 0.765 1.00 74.75 89 SER A C 1
ATOM 720 O O . SER A 1 89 ? -3.458 25.319 1.205 1.00 74.75 89 SER A O 1
ATOM 722 N N . ARG A 1 90 ? -1.781 24.489 -0.042 1.00 67.81 90 ARG A N 1
ATOM 723 C CA . ARG A 1 90 ? -1.310 25.787 -0.560 1.00 67.81 90 ARG A CA 1
ATOM 724 C C . ARG A 1 90 ? -1.906 26.175 -1.909 1.00 67.81 90 ARG A C 1
ATOM 726 O O . ARG A 1 90 ? -1.666 27.274 -2.392 1.00 67.81 90 ARG A O 1
ATOM 733 N N . LYS A 1 91 ? -2.686 25.283 -2.521 1.00 61.28 91 LYS A N 1
ATOM 734 C CA . LYS A 1 91 ? -3.511 25.618 -3.680 1.00 61.28 91 LYS A CA 1
ATOM 735 C C . LYS A 1 91 ? -4.882 26.041 -3.161 1.00 61.28 91 LYS A C 1
ATOM 737 O O . LYS A 1 91 ? -5.470 25.304 -2.364 1.00 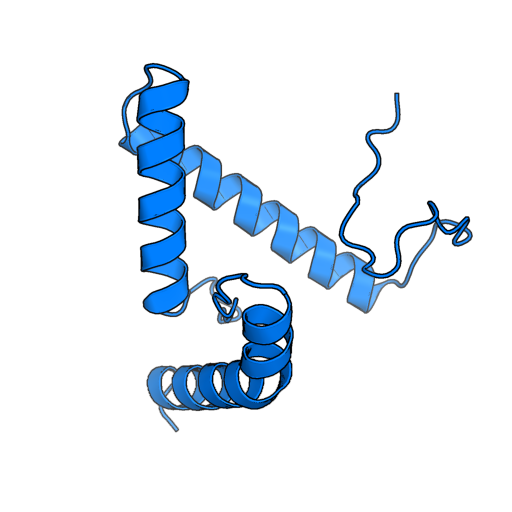61.28 91 LYS A O 1
ATOM 742 N N . ALA A 1 92 ? -5.378 27.199 -3.613 1.00 52.25 92 ALA A N 1
ATOM 743 C CA . ALA A 1 92 ? -6.798 27.515 -3.512 1.00 52.25 92 ALA A CA 1
ATOM 744 C C . ALA A 1 92 ? -7.538 26.316 -4.103 1.00 52.25 92 ALA A C 1
ATOM 746 O O . ALA A 1 92 ? -7.266 25.934 -5.242 1.00 52.25 92 ALA A O 1
ATOM 747 N N . PHE A 1 93 ? -8.349 25.657 -3.283 1.00 48.91 93 PHE A N 1
ATOM 748 C CA . PHE A 1 93 ? -9.035 24.419 -3.615 1.00 48.91 93 PHE A CA 1
ATOM 749 C C . PHE A 1 93 ? -10.070 24.723 -4.710 1.00 48.91 93 PHE A C 1
ATOM 751 O O . PHE A 1 93 ? -11.257 24.855 -4.443 1.00 48.91 93 PHE A O 1
ATOM 758 N N . HIS A 1 94 ? -9.629 24.877 -5.959 1.00 46.72 94 HIS A N 1
ATOM 759 C CA . HIS A 1 94 ? -10.504 24.730 -7.108 1.00 46.72 94 HIS A CA 1
ATOM 760 C C . HIS A 1 94 ? -10.748 23.238 -7.201 1.00 46.72 94 HIS A C 1
ATOM 762 O O . HIS A 1 94 ? -9.954 22.497 -7.781 1.00 46.72 94 HIS A O 1
ATOM 768 N N . GLY A 1 95 ? -11.780 22.796 -6.480 1.00 41.00 95 GLY A N 1
ATOM 769 C CA . GLY A 1 95 ? -12.244 21.425 -6.502 1.00 41.00 95 GLY A CA 1
ATOM 770 C C . GLY A 1 95 ? -12.336 20.982 -7.951 1.00 41.00 95 GLY A C 1
ATOM 771 O O . GLY A 1 95 ? -13.153 21.486 -8.715 1.00 41.00 95 GLY A O 1
ATOM 772 N N . PHE A 1 96 ? -11.470 20.055 -8.341 1.00 45.19 96 PHE A N 1
ATOM 773 C CA . PHE A 1 96 ? -11.549 19.414 -9.640 1.00 45.19 96 PHE A CA 1
ATOM 774 C C . PHE A 1 96 ? -12.663 18.369 -9.575 1.00 45.19 96 PHE A C 1
ATOM 776 O O . PHE A 1 96 ? -12.369 17.185 -9.580 1.00 45.19 96 PHE A O 1
ATOM 783 N N . GLY A 1 97 ? -13.911 18.812 -9.366 1.00 43.88 97 GLY A N 1
ATOM 784 C CA . GLY A 1 97 ? -15.164 18.071 -9.572 1.00 43.88 97 GLY A CA 1
ATOM 785 C C . GLY A 1 97 ? -15.261 16.612 -9.103 1.00 43.88 97 GLY A C 1
ATOM 786 O O . GLY A 1 97 ? -16.140 15.902 -9.573 1.00 43.88 97 GLY A O 1
ATOM 787 N N . LEU A 1 98 ? -14.381 16.126 -8.229 1.00 44.56 98 LEU A N 1
ATOM 788 C CA . LEU A 1 98 ? -14.274 14.721 -7.855 1.00 44.56 98 LEU A CA 1
ATOM 789 C C . LEU A 1 98 ? -14.228 14.637 -6.336 1.00 44.56 98 LEU A C 1
ATOM 791 O O . LEU A 1 98 ? -13.292 15.104 -5.685 1.00 44.56 98 LEU A O 1
ATOM 795 N N . MET A 1 99 ? -15.283 14.032 -5.802 1.00 41.53 99 MET A N 1
ATOM 796 C CA . MET A 1 99 ? -15.708 14.044 -4.403 1.00 41.53 99 MET A CA 1
ATOM 797 C C . MET A 1 99 ? -14.700 13.438 -3.408 1.00 41.53 99 MET A C 1
ATOM 799 O O . MET A 1 99 ? -14.904 13.567 -2.208 1.00 41.53 99 MET A O 1
ATOM 803 N N . ASP A 1 100 ? -13.604 12.830 -3.879 1.00 47.22 100 ASP A N 1
ATOM 804 C CA . ASP A 1 100 ? -12.723 12.002 -3.043 1.00 47.22 100 ASP A CA 1
ATOM 805 C C . ASP A 1 100 ? -11.229 12.386 -3.063 1.00 47.22 100 ASP A C 1
ATOM 807 O O . ASP A 1 100 ? -10.380 11.636 -2.587 1.00 47.22 100 ASP A O 1
ATOM 811 N N . GLY A 1 101 ? -10.860 13.557 -3.603 1.00 48.72 101 GLY A N 1
ATOM 812 C CA . GLY A 1 101 ? -9.529 14.165 -3.391 1.00 48.72 101 GLY A CA 1
ATOM 813 C C . GLY A 1 101 ? -8.298 13.359 -3.858 1.00 48.72 101 GLY A C 1
ATOM 814 O O . GLY A 1 101 ? -7.167 13.779 -3.620 1.00 48.72 101 GLY A O 1
ATOM 815 N N . ALA A 1 102 ? -8.487 12.221 -4.531 1.00 49.72 102 ALA A N 1
ATOM 816 C CA . ALA A 1 102 ? -7.421 11.312 -4.957 1.00 49.72 102 ALA A CA 1
ATOM 817 C C . ALA A 1 102 ? -6.794 11.681 -6.318 1.00 49.72 102 ALA A C 1
ATOM 819 O O . ALA A 1 102 ? -5.800 11.082 -6.737 1.00 49.72 102 ALA A O 1
ATOM 820 N N . GLY A 1 103 ? -7.351 12.674 -7.015 1.00 48.41 103 GLY A N 1
ATOM 821 C CA . GLY A 1 103 ? -6.842 13.159 -8.293 1.00 48.41 103 GLY A CA 1
ATOM 822 C C . GLY A 1 103 ? -5.698 14.153 -8.110 1.00 48.41 103 GLY A C 1
ATOM 823 O O . GLY A 1 103 ? -5.925 15.355 -8.011 1.00 48.41 103 GLY A O 1
ATOM 824 N N . MET A 1 104 ? -4.452 13.677 -8.113 1.00 47.78 104 MET A N 1
ATOM 825 C CA . MET A 1 104 ? -3.302 14.545 -8.390 1.00 47.78 104 MET A CA 1
ATOM 826 C C . MET A 1 104 ? -3.346 14.919 -9.876 1.00 47.78 104 MET A C 1
ATOM 828 O O . MET A 1 104 ? -2.801 14.198 -10.710 1.00 47.78 104 MET A O 1
ATOM 832 N N . GLY A 1 105 ? -4.031 16.016 -10.207 1.00 42.12 105 GLY A N 1
ATOM 833 C CA . GLY A 1 105 ? -4.008 16.597 -11.547 1.00 42.12 105 GLY A CA 1
ATOM 834 C C . GLY A 1 105 ? -2.564 16.855 -11.971 1.00 42.12 105 GLY A C 1
ATOM 835 O O . GLY A 1 105 ? -1.839 17.600 -11.304 1.00 42.12 105 GLY A O 1
ATOM 836 N N . LEU A 1 106 ? -2.142 16.183 -13.044 1.00 43.09 106 LEU A N 1
ATOM 837 C CA . LEU A 1 106 ? -0.894 16.462 -13.742 1.00 43.09 106 LEU A CA 1
ATOM 838 C C . LEU A 1 106 ? -0.956 17.911 -14.225 1.00 43.09 106 LEU A C 1
ATOM 840 O O . LEU A 1 106 ? -1.785 18.255 -15.062 1.00 43.09 106 LEU A O 1
ATOM 844 N N . VAL A 1 107 ? -0.109 18.755 -13.645 1.00 37.69 107 VAL A N 1
ATOM 845 C CA . VAL A 1 107 ? 0.151 20.097 -14.160 1.00 37.69 107 VAL A CA 1
ATOM 846 C C . VAL A 1 107 ? 1.091 19.905 -15.351 1.00 37.69 107 VAL A C 1
ATOM 848 O O . VAL A 1 107 ? 2.217 19.448 -15.145 1.00 37.69 107 VAL A O 1
ATOM 851 N N . TYR A 1 108 ? 0.597 20.160 -16.564 1.00 34.34 108 TYR A N 1
ATOM 852 C CA . TYR A 1 108 ? 1.450 20.599 -17.670 1.00 34.34 108 TYR A CA 1
ATOM 853 C C . TYR A 1 108 ? 1.762 22.080 -17.466 1.00 34.34 108 TYR A C 1
ATOM 855 O O . TYR A 1 108 ? 0.839 22.801 -17.018 1.00 34.34 108 TYR A O 1
#